Protein AF-A0A9D0X9R4-F1 (afdb_monomer)

Structure (mmCIF, N/CA/C/O backbone):
data_AF-A0A9D0X9R4-F1
#
_entry.id   AF-A0A9D0X9R4-F1
#
loop_
_atom_site.group_PDB
_atom_site.id
_atom_site.type_symbol
_atom_site.label_atom_id
_atom_site.label_alt_id
_atom_site.label_comp_id
_atom_site.label_asym_id
_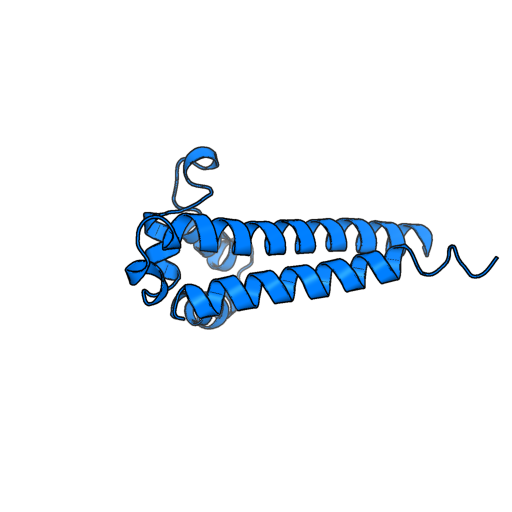atom_site.label_entity_id
_atom_site.label_seq_id
_atom_site.pdbx_PDB_ins_code
_atom_site.Cartn_x
_atom_site.Cartn_y
_atom_site.Cartn_z
_atom_site.occupancy
_atom_site.B_iso_or_equiv
_atom_site.auth_seq_id
_atom_site.auth_comp_id
_atom_site.auth_asym_id
_atom_site.auth_atom_id
_atom_site.pdbx_PDB_model_num
ATOM 1 N N . MET A 1 1 ? -20.973 9.945 22.747 1.00 62.66 1 MET A N 1
ATOM 2 C CA . MET A 1 1 ? -20.155 8.808 22.254 1.00 62.66 1 MET A CA 1
ATOM 3 C C . MET A 1 1 ? -20.412 8.451 20.784 1.00 62.66 1 MET A C 1
ATOM 5 O O . MET A 1 1 ? -19.443 8.303 20.053 1.00 62.66 1 MET A O 1
ATOM 9 N N . VAL A 1 2 ? -21.662 8.390 20.298 1.00 74.06 2 VAL A N 1
ATOM 10 C CA . VAL A 1 2 ? -21.969 7.994 18.898 1.00 74.06 2 VAL A CA 1
ATOM 11 C C . VAL A 1 2 ? -21.420 8.962 17.829 1.00 74.06 2 VAL A C 1
ATOM 13 O O . VAL A 1 2 ? -20.990 8.516 16.770 1.00 74.06 2 VAL A O 1
ATOM 16 N N . ILE A 1 3 ? -21.403 10.274 18.093 1.00 81.12 3 ILE A N 1
ATOM 17 C CA . ILE A 1 3 ? -20.883 11.288 17.149 1.00 81.12 3 ILE A CA 1
ATOM 18 C C . ILE A 1 3 ? -19.366 11.146 16.964 1.00 81.12 3 ILE A C 1
ATOM 20 O O . ILE A 1 3 ? -18.883 11.131 15.837 1.00 81.12 3 ILE A O 1
ATOM 24 N N . ILE A 1 4 ? -18.633 10.964 18.066 1.00 85.44 4 ILE A N 1
ATOM 25 C CA . ILE A 1 4 ? -17.175 10.784 18.059 1.00 85.44 4 ILE A CA 1
ATOM 26 C C . ILE A 1 4 ? -16.798 9.526 17.265 1.00 85.44 4 ILE A C 1
ATOM 28 O O . ILE A 1 4 ? -15.915 9.585 16.418 1.00 85.44 4 ILE A O 1
ATOM 32 N N . GLY A 1 5 ? -17.519 8.413 17.458 1.00 84.81 5 GLY A N 1
ATOM 33 C CA . GLY A 1 5 ? -17.277 7.178 16.703 1.00 84.81 5 GLY A CA 1
ATOM 34 C C . GLY A 1 5 ? -17.461 7.340 15.188 1.00 84.81 5 GLY A C 1
ATOM 35 O O . GLY A 1 5 ? -16.646 6.845 14.414 1.00 84.81 5 GLY A O 1
ATOM 36 N N . LYS A 1 6 ? -18.481 8.091 14.750 1.00 85.56 6 LYS A N 1
ATOM 37 C CA . LYS A 1 6 ? -18.686 8.399 13.324 1.00 85.56 6 LYS A CA 1
ATOM 38 C C . LYS A 1 6 ? -17.598 9.305 12.758 1.00 85.56 6 LYS A C 1
ATOM 40 O O . LYS A 1 6 ? -17.183 9.102 11.623 1.00 85.56 6 LYS A O 1
ATOM 45 N N . LEU A 1 7 ? -17.151 10.291 13.537 1.00 88.56 7 LEU A N 1
ATOM 46 C CA . LEU A 1 7 ? -16.076 11.191 13.128 1.00 88.56 7 LEU A CA 1
ATOM 47 C C . LEU A 1 7 ? -14.774 10.409 12.915 1.00 88.56 7 LEU A C 1
ATOM 49 O O . LEU A 1 7 ? -14.152 10.541 11.867 1.00 88.56 7 LEU A O 1
ATOM 53 N N . LEU A 1 8 ? -14.412 9.544 13.869 1.00 90.56 8 LEU A N 1
ATOM 54 C CA . LEU A 1 8 ? -13.234 8.683 13.763 1.00 90.56 8 LEU A CA 1
ATOM 55 C C . LEU A 1 8 ? -13.329 7.750 12.553 1.00 90.56 8 LEU A C 1
ATOM 57 O O . LEU A 1 8 ? -12.400 7.708 11.755 1.00 90.56 8 LEU A O 1
ATOM 61 N N . ALA A 1 9 ? -14.468 7.078 12.358 1.00 89.50 9 ALA A N 1
ATOM 62 C CA . ALA A 1 9 ? -14.688 6.237 11.182 1.00 89.50 9 ALA A CA 1
ATOM 63 C C . ALA A 1 9 ? -14.575 7.034 9.870 1.00 89.50 9 ALA A C 1
ATOM 65 O O . ALA A 1 9 ? -13.965 6.565 8.914 1.00 89.50 9 ALA A O 1
ATOM 66 N N . GLY A 1 10 ? -15.102 8.261 9.829 1.00 90.19 10 GLY A N 1
ATOM 67 C CA . GLY A 1 10 ? -14.986 9.143 8.669 1.00 90.19 10 GLY A CA 1
ATOM 68 C C . GLY A 1 10 ? -13.537 9.525 8.365 1.00 90.19 10 GLY A C 1
ATOM 69 O O . GLY A 1 10 ? -13.100 9.377 7.227 1.00 90.19 10 GLY A O 1
ATOM 70 N N . ILE A 1 11 ? -12.783 9.961 9.380 1.00 93.44 11 ILE A N 1
ATOM 71 C CA . ILE A 1 11 ? -11.370 10.349 9.244 1.00 93.44 11 ILE A CA 1
ATOM 72 C C . ILE A 1 11 ? -10.522 9.152 8.809 1.00 93.44 11 ILE A C 1
ATOM 74 O O . ILE A 1 11 ? -9.784 9.248 7.829 1.00 93.44 11 ILE A O 1
ATOM 78 N N . SER A 1 12 ? -10.659 8.008 9.485 1.00 93.56 12 SER A N 1
ATOM 79 C CA . SER A 1 12 ? -9.962 6.777 9.106 1.00 93.56 12 SER A CA 1
ATOM 80 C C . SER A 1 12 ? -10.341 6.337 7.693 1.00 93.56 12 SER A C 1
ATOM 82 O O . SER A 1 12 ? -9.471 5.947 6.922 1.00 93.56 12 SER A O 1
ATOM 84 N N . GLY A 1 13 ? -11.614 6.460 7.312 1.00 92.00 13 GLY A N 1
ATOM 85 C CA . GLY A 1 13 ? -12.068 6.142 5.963 1.00 92.00 13 GLY A CA 1
ATOM 86 C C . GLY A 1 13 ? -11.393 6.999 4.893 1.00 92.00 13 GLY A C 1
ATOM 87 O O . GLY A 1 13 ? -10.913 6.469 3.892 1.00 92.00 13 GLY A O 1
ATOM 88 N N . VAL A 1 14 ? -11.300 8.315 5.119 1.00 94.12 14 VAL A N 1
ATOM 89 C CA . VAL A 1 14 ? -10.579 9.239 4.222 1.00 94.12 14 VAL A CA 1
ATOM 90 C C . VAL A 1 14 ? -9.113 8.854 4.123 1.00 94.12 14 VAL A C 1
ATOM 92 O O . VAL A 1 14 ? -8.596 8.746 3.016 1.00 94.12 14 VAL A O 1
ATOM 95 N N . PHE A 1 15 ? -8.470 8.581 5.254 1.00 94.75 15 PHE A N 1
ATOM 96 C CA . PHE A 1 15 ? -7.077 8.157 5.292 1.00 94.75 15 PHE A CA 1
ATOM 97 C C . PHE A 1 15 ? -6.821 6.896 4.447 1.00 94.75 15 PHE A C 1
ATOM 99 O O . PHE A 1 15 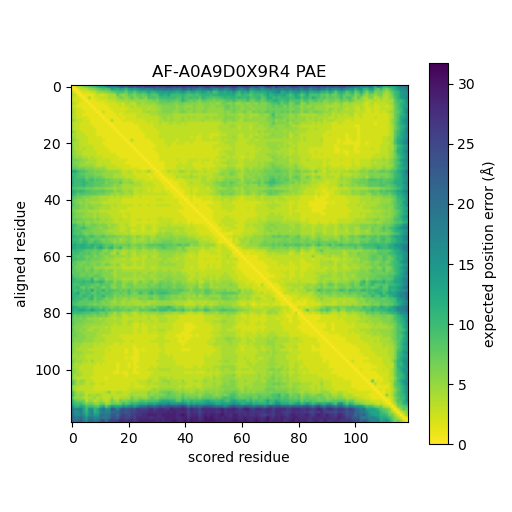? -5.946 6.913 3.583 1.00 94.75 15 PHE A O 1
ATOM 106 N N . PHE A 1 16 ? -7.616 5.835 4.622 1.00 94.88 16 PHE A N 1
ATOM 107 C CA . PHE A 1 16 ? -7.459 4.599 3.844 1.00 94.88 16 PHE A CA 1
ATOM 108 C C . PHE A 1 16 ? -7.745 4.789 2.351 1.00 94.88 16 PHE A C 1
ATOM 110 O O . PHE A 1 16 ? -7.021 4.236 1.526 1.00 94.88 16 PHE A O 1
ATOM 117 N N . ASN A 1 17 ? -8.734 5.613 1.990 1.00 94.56 17 ASN A N 1
ATOM 118 C CA . ASN A 1 17 ? -8.990 5.935 0.586 1.00 94.56 17 ASN A CA 1
ATOM 119 C C . ASN A 1 17 ? -7.830 6.706 -0.048 1.00 94.56 17 ASN A C 1
ATOM 121 O O . ASN A 1 17 ? -7.445 6.389 -1.169 1.00 94.56 17 ASN A O 1
ATOM 125 N N . LEU A 1 18 ? -7.257 7.688 0.654 1.00 95.75 18 LEU A N 1
ATOM 126 C CA . LEU A 1 18 ? -6.100 8.435 0.155 1.00 95.75 18 LEU A CA 1
ATOM 127 C C . LEU A 1 18 ? -4.902 7.512 -0.073 1.00 95.75 18 LEU A C 1
ATOM 129 O O . LEU A 1 18 ? -4.269 7.598 -1.120 1.00 95.75 18 LEU A O 1
ATOM 133 N N . ILE A 1 19 ? -4.637 6.591 0.858 1.00 93.81 19 ILE A N 1
ATOM 134 C CA . ILE A 1 19 ? -3.598 5.570 0.680 1.00 93.81 19 ILE A CA 1
ATOM 135 C C . ILE A 1 19 ? -3.911 4.684 -0.525 1.00 93.81 19 ILE A C 1
ATOM 137 O O . ILE A 1 19 ? -3.031 4.461 -1.349 1.00 93.81 19 ILE A O 1
ATOM 141 N N . GLY A 1 20 ? -5.152 4.209 -0.654 1.00 94.88 20 GLY A N 1
ATOM 142 C CA . GLY A 1 20 ? -5.563 3.354 -1.765 1.00 94.88 20 GLY A CA 1
ATOM 143 C C . GLY A 1 20 ? -5.342 4.021 -3.124 1.00 94.88 20 GLY A C 1
ATOM 144 O O . GLY A 1 20 ? -4.692 3.453 -3.998 1.00 94.88 20 GLY A O 1
ATOM 145 N N . VAL A 1 21 ? -5.802 5.269 -3.275 1.00 96.38 21 VAL A N 1
ATOM 146 C CA . VAL A 1 21 ? -5.563 6.073 -4.484 1.00 96.38 21 VAL A CA 1
ATOM 147 C C . VAL A 1 21 ? -4.069 6.278 -4.719 1.00 96.38 21 VAL A C 1
ATOM 149 O O . VAL A 1 21 ? -3.606 6.111 -5.841 1.00 96.38 21 VAL A O 1
ATOM 152 N N . MET A 1 22 ? -3.304 6.605 -3.677 1.00 95.31 22 MET A N 1
ATOM 153 C CA . MET A 1 22 ? -1.863 6.822 -3.791 1.00 95.31 22 MET A CA 1
ATOM 154 C C . MET A 1 22 ? -1.126 5.574 -4.293 1.00 95.31 22 MET A C 1
ATOM 156 O O . MET A 1 22 ? -0.249 5.713 -5.138 1.00 95.31 22 MET A O 1
ATOM 160 N N . MET A 1 23 ? -1.492 4.372 -3.831 1.00 95.19 23 MET A N 1
ATOM 161 C CA . MET A 1 23 ? -0.894 3.118 -4.316 1.00 95.19 23 MET A CA 1
ATOM 162 C C . MET A 1 23 ? -1.151 2.909 -5.809 1.00 95.19 23 MET A C 1
ATOM 164 O O . MET A 1 23 ? -0.214 2.607 -6.540 1.00 95.19 23 MET A O 1
ATOM 168 N N . LEU A 1 24 ? -2.384 3.138 -6.271 1.00 95.19 24 LEU A N 1
ATOM 169 C CA . LEU A 1 24 ? -2.749 2.991 -7.686 1.00 95.19 24 LEU A CA 1
ATOM 170 C C . LEU A 1 24 ? -2.097 4.064 -8.568 1.00 95.19 24 LEU A C 1
ATOM 172 O O . LEU A 1 24 ? -1.673 3.792 -9.686 1.00 95.19 24 LEU A O 1
ATOM 176 N N . VAL A 1 25 ? -1.990 5.301 -8.077 1.00 95.06 25 VAL A N 1
ATOM 177 C CA . VAL A 1 25 ? -1.263 6.359 -8.791 1.00 95.06 25 VAL A CA 1
ATOM 178 C C . VAL A 1 25 ? 0.217 5.999 -8.892 1.00 95.06 25 VAL A C 1
ATOM 180 O O . VAL A 1 25 ? 0.799 6.115 -9.967 1.00 95.06 25 VAL A O 1
ATOM 183 N N . PHE A 1 26 ? 0.817 5.522 -7.801 1.00 93.81 26 PHE A N 1
ATOM 184 C CA . PHE A 1 26 ? 2.211 5.096 -7.787 1.00 93.81 26 PHE A CA 1
ATOM 185 C C . PHE A 1 26 ? 2.466 3.931 -8.755 1.00 93.81 26 PHE A C 1
ATOM 187 O O . PHE A 1 26 ? 3.438 3.960 -9.505 1.00 93.81 26 PHE A O 1
ATOM 194 N N . GLU A 1 27 ? 1.548 2.967 -8.813 1.00 93.25 27 GLU A N 1
ATOM 195 C CA . GLU A 1 27 ? 1.543 1.864 -9.779 1.00 93.25 27 GLU A CA 1
ATOM 196 C C . GLU A 1 27 ? 1.669 2.372 -11.224 1.00 93.25 27 GLU A C 1
ATOM 198 O O . GLU A 1 27 ? 2.586 1.992 -11.955 1.00 93.25 27 GLU A O 1
ATOM 203 N N . ILE A 1 28 ? 0.810 3.324 -11.601 1.00 93.25 28 ILE A N 1
ATOM 204 C CA . ILE A 1 28 ? 0.815 3.949 -12.929 1.00 93.25 28 ILE A CA 1
ATOM 205 C C . ILE A 1 28 ? 2.130 4.703 -13.172 1.00 93.25 28 ILE A C 1
ATOM 207 O O . ILE A 1 28 ? 2.738 4.557 -14.234 1.00 93.25 28 ILE A O 1
ATOM 211 N N . MET A 1 29 ? 2.597 5.492 -12.199 1.00 91.69 29 MET A N 1
ATOM 212 C CA . MET A 1 29 ? 3.820 6.292 -12.340 1.00 91.69 29 MET A CA 1
ATOM 213 C C . MET A 1 29 ? 5.072 5.438 -12.548 1.00 91.69 29 MET A C 1
ATOM 215 O O . MET A 1 29 ? 5.991 5.872 -13.240 1.00 91.69 29 MET A O 1
ATOM 219 N N . VAL A 1 30 ? 5.121 4.235 -11.975 1.00 89.31 30 VAL A N 1
ATOM 220 C CA . VAL A 1 30 ? 6.264 3.332 -12.134 1.00 89.31 30 VAL A CA 1
ATOM 221 C C . VAL A 1 30 ? 6.190 2.550 -13.446 1.00 89.31 30 VAL A C 1
ATOM 223 O O . VAL A 1 30 ? 7.227 2.371 -14.084 1.00 89.31 30 VAL A O 1
ATOM 226 N N . TRP A 1 31 ? 5.011 2.076 -13.863 1.00 89.19 31 TRP A N 1
ATOM 227 C CA . TRP A 1 31 ? 4.911 1.151 -15.007 1.00 89.19 31 TRP A CA 1
ATOM 228 C C . TRP A 1 31 ? 4.771 1.821 -16.352 1.00 89.19 31 TRP A C 1
ATOM 230 O O . TRP A 1 31 ? 5.232 1.264 -17.343 1.00 89.19 31 TRP A O 1
ATOM 240 N N . VAL A 1 32 ? 4.127 2.987 -16.410 1.00 91.12 32 VAL A N 1
ATOM 241 C CA . VAL A 1 32 ? 3.953 3.697 -17.681 1.00 91.12 32 VAL A CA 1
ATOM 242 C C . VAL A 1 32 ? 5.307 4.022 -18.329 1.00 91.12 32 VAL A C 1
ATOM 244 O O . VAL A 1 32 ? 5.433 3.805 -19.534 1.00 91.12 32 VAL A O 1
ATOM 247 N N . PRO A 1 33 ? 6.339 4.475 -17.587 1.00 91.94 33 PRO A N 1
ATOM 248 C CA . PRO A 1 33 ? 7.664 4.689 -18.166 1.00 91.94 33 PRO A CA 1
ATOM 249 C C . PRO A 1 33 ? 8.394 3.395 -18.546 1.00 91.94 33 PRO A C 1
ATOM 251 O O . PRO A 1 33 ? 9.175 3.398 -19.493 1.00 91.94 33 PRO A O 1
ATOM 254 N N . ASP A 1 34 ? 8.189 2.315 -17.788 1.00 91.88 34 ASP A N 1
ATOM 255 C CA . ASP A 1 34 ? 8.878 1.039 -17.986 1.00 91.88 34 ASP A CA 1
ATOM 256 C C . ASP A 1 34 ? 8.060 -0.134 -17.402 1.00 91.88 34 ASP A C 1
ATOM 258 O O . ASP A 1 34 ? 8.113 -0.405 -16.194 1.00 91.88 34 ASP A O 1
ATOM 262 N N . PRO A 1 35 ? 7.332 -0.879 -18.255 1.00 91.00 35 PRO A N 1
ATOM 263 C CA . PRO A 1 35 ? 6.519 -2.012 -17.824 1.00 91.00 35 PRO A CA 1
ATOM 264 C C . PRO A 1 35 ? 7.327 -3.153 -17.193 1.00 91.00 35 PRO A C 1
ATOM 266 O O . PRO A 1 35 ? 6.768 -3.948 -16.437 1.00 91.00 35 PRO A O 1
ATOM 269 N N . ALA A 1 36 ? 8.639 -3.252 -17.450 1.00 91.94 36 ALA A N 1
ATOM 270 C CA . ALA A 1 36 ? 9.468 -4.302 -16.858 1.00 91.94 36 ALA A CA 1
ATOM 271 C C . ALA A 1 36 ? 9.562 -4.169 -15.327 1.00 91.94 36 ALA A C 1
ATOM 273 O O . ALA A 1 36 ? 9.780 -5.163 -14.628 1.00 91.94 36 ALA A O 1
ATOM 274 N N . ARG A 1 37 ? 9.333 -2.963 -14.786 1.00 90.81 37 ARG A N 1
ATOM 275 C CA . ARG A 1 37 ? 9.317 -2.690 -13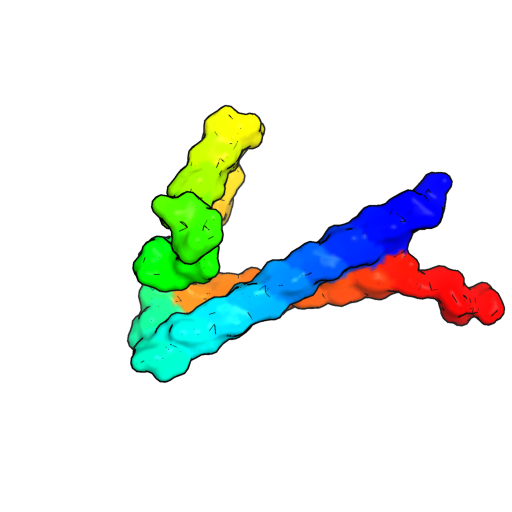.340 1.00 90.81 37 ARG A CA 1
ATOM 276 C C . ARG A 1 37 ? 8.138 -3.340 -12.621 1.00 90.81 37 ARG A C 1
ATOM 278 O O . ARG A 1 37 ? 8.258 -3.650 -11.437 1.00 90.81 37 ARG A O 1
ATOM 285 N N . ALA A 1 38 ? 7.045 -3.635 -13.326 1.00 89.44 38 ALA A N 1
ATOM 286 C CA . ALA A 1 38 ? 5.879 -4.311 -12.759 1.00 89.44 38 ALA A CA 1
ATOM 287 C C . ALA A 1 38 ? 6.243 -5.665 -12.129 1.00 89.44 38 ALA A C 1
ATOM 289 O O . ALA A 1 38 ? 5.785 -5.999 -11.037 1.00 89.44 38 ALA A O 1
ATOM 290 N N . ASN A 1 39 ? 7.138 -6.415 -12.778 1.00 92.56 39 ASN A N 1
ATOM 291 C CA . ASN A 1 39 ? 7.570 -7.739 -12.325 1.00 92.56 39 ASN A CA 1
ATOM 292 C C . ASN A 1 39 ? 8.707 -7.706 -11.295 1.00 92.56 39 ASN A C 1
ATOM 294 O O . ASN A 1 39 ? 9.072 -8.750 -10.756 1.00 92.56 39 ASN A O 1
ATOM 298 N N . GLN A 1 40 ? 9.279 -6.536 -11.010 1.00 95.75 40 GLN A N 1
ATOM 299 C CA . GLN A 1 40 ? 10.283 -6.403 -9.960 1.00 95.75 40 GLN A CA 1
ATOM 300 C C . GLN A 1 40 ? 9.626 -6.431 -8.578 1.00 95.75 40 GLN A C 1
ATOM 302 O O . GLN A 1 40 ? 8.464 -6.060 -8.413 1.00 95.75 40 GLN A O 1
ATOM 307 N N . VAL A 1 41 ? 10.392 -6.853 -7.572 1.00 96.44 41 VAL A N 1
ATOM 308 C CA . VAL A 1 41 ? 9.954 -6.848 -6.171 1.00 96.44 41 VAL A CA 1
ATOM 309 C C . VAL A 1 41 ? 9.631 -5.433 -5.691 1.00 96.44 41 VAL A C 1
ATOM 311 O O . VAL A 1 41 ? 10.409 -4.500 -5.919 1.00 96.44 41 VAL A O 1
ATOM 314 N N . LEU A 1 42 ? 8.502 -5.281 -4.991 1.00 95.44 42 LEU A N 1
ATOM 315 C CA . LEU A 1 42 ? 7.999 -3.987 -4.525 1.00 95.44 42 LEU A CA 1
ATOM 316 C C . LEU A 1 42 ? 9.039 -3.215 -3.709 1.00 95.44 42 LEU A C 1
ATOM 318 O O . LEU A 1 42 ? 9.189 -2.019 -3.909 1.00 95.44 42 LEU A O 1
ATOM 322 N N . GLY A 1 43 ? 9.775 -3.874 -2.814 1.00 94.00 43 GLY A N 1
ATOM 323 C CA . GLY A 1 43 ? 10.765 -3.218 -1.961 1.00 94.00 43 GLY A CA 1
ATOM 324 C C . GLY A 1 43 ? 11.854 -2.505 -2.757 1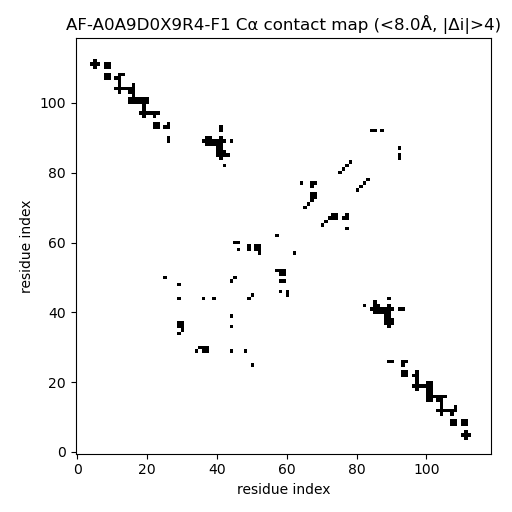.00 94.00 43 GLY A C 1
ATOM 325 O O . GLY A 1 43 ? 12.247 -1.400 -2.395 1.00 94.00 43 GLY A O 1
ATOM 326 N N . ARG A 1 44 ? 12.286 -3.093 -3.879 1.00 93.75 44 ARG A N 1
ATOM 327 C CA . ARG A 1 44 ? 13.249 -2.464 -4.787 1.00 93.75 44 ARG A CA 1
ATOM 328 C C . ARG A 1 44 ? 12.621 -1.289 -5.529 1.00 93.75 44 ARG A C 1
ATOM 330 O O . ARG A 1 44 ? 13.179 -0.199 -5.513 1.00 93.75 44 ARG A O 1
ATOM 337 N N . VAL A 1 45 ? 11.451 -1.507 -6.129 1.00 94.44 45 VAL A N 1
ATOM 338 C CA . VAL A 1 45 ? 10.714 -0.476 -6.877 1.00 94.44 45 VAL A CA 1
ATOM 339 C C . VAL A 1 45 ? 10.420 0.736 -5.996 1.00 94.44 45 VAL A C 1
ATOM 341 O O . VAL A 1 45 ? 10.644 1.870 -6.402 1.00 94.44 45 VAL A O 1
ATOM 344 N N . TRP A 1 46 ? 9.963 0.495 -4.770 1.00 93.94 46 TRP A N 1
ATOM 345 C CA . TRP A 1 46 ? 9.680 1.532 -3.789 1.00 93.94 46 TRP A CA 1
ATOM 346 C C . TRP A 1 46 ? 10.944 2.270 -3.365 1.00 93.94 46 TRP A C 1
ATOM 348 O O . TRP A 1 46 ? 10.908 3.476 -3.179 1.00 93.94 46 TRP A O 1
ATOM 358 N N . PHE A 1 47 ? 12.067 1.571 -3.201 1.00 92.62 47 PHE A N 1
ATOM 359 C CA . PHE A 1 47 ? 13.326 2.206 -2.824 1.00 92.62 47 PHE A CA 1
ATOM 360 C C . PHE A 1 47 ? 13.875 3.116 -3.934 1.00 92.62 47 PHE A C 1
ATOM 362 O O . PHE A 1 47 ? 14.306 4.232 -3.648 1.00 92.62 47 PHE A O 1
ATOM 369 N N . GLU A 1 48 ? 13.834 2.653 -5.188 1.00 91.94 48 GLU A N 1
ATOM 370 C CA . GLU A 1 48 ? 14.337 3.382 -6.363 1.00 91.94 48 GLU A CA 1
ATOM 371 C C . GLU A 1 48 ? 13.405 4.526 -6.803 1.00 91.94 48 GLU A C 1
ATOM 373 O O . GLU A 1 48 ? 13.874 5.550 -7.299 1.00 91.94 48 GLU A O 1
ATOM 378 N N . HIS A 1 49 ? 12.092 4.378 -6.601 1.00 92.56 49 HIS A N 1
ATOM 379 C CA . HIS A 1 49 ? 11.068 5.334 -7.034 1.00 92.56 49 HIS A CA 1
ATOM 380 C C . HIS A 1 49 ? 10.232 5.874 -5.872 1.00 92.56 49 HIS A C 1
ATOM 382 O O . HIS A 1 49 ? 9.041 6.114 -6.025 1.00 92.56 49 HIS A O 1
ATOM 388 N N . ASP A 1 50 ? 10.839 6.054 -4.703 1.00 90.69 50 ASP A N 1
ATOM 389 C CA . ASP A 1 50 ? 10.120 6.413 -3.483 1.00 90.69 50 ASP A CA 1
ATOM 390 C C . ASP A 1 50 ? 9.269 7.694 -3.652 1.00 90.69 50 ASP A C 1
ATOM 392 O O . ASP A 1 50 ? 9.830 8.786 -3.823 1.00 90.69 50 ASP A O 1
ATOM 396 N N . PRO A 1 51 ? 7.925 7.604 -3.553 1.00 86.44 51 PRO A N 1
ATOM 397 C CA . PRO A 1 51 ? 7.040 8.750 -3.761 1.00 86.44 51 PRO A CA 1
ATOM 398 C C . PRO A 1 51 ? 7.197 9.831 -2.681 1.00 86.44 51 PRO A C 1
ATOM 400 O O . PRO A 1 51 ? 6.782 10.972 -2.877 1.00 86.44 51 PRO A O 1
ATOM 403 N N . PHE A 1 52 ? 7.808 9.498 -1.542 1.00 89.81 52 PHE A N 1
ATOM 404 C CA . PHE A 1 52 ? 8.014 10.407 -0.418 1.00 89.81 52 PHE A CA 1
ATOM 405 C C . PHE A 1 52 ? 9.429 10.973 -0.345 1.00 89.81 52 PHE A C 1
ATOM 407 O O . PHE A 1 52 ? 9.699 11.791 0.538 1.00 89.81 52 PHE A O 1
ATOM 414 N N . PHE A 1 53 ? 10.325 10.586 -1.259 1.00 88.00 53 PHE A N 1
ATOM 415 C CA . PHE A 1 53 ? 11.723 11.017 -1.227 1.00 88.00 53 PHE A CA 1
ATOM 416 C C . PHE A 1 53 ? 11.855 12.542 -1.174 1.00 88.00 53 PHE A C 1
ATOM 418 O O . PHE A 1 53 ? 12.592 13.075 -0.348 1.00 88.00 53 PHE A O 1
ATOM 425 N N . PHE A 1 54 ? 11.069 13.249 -1.991 1.00 85.69 54 PHE A N 1
ATOM 426 C CA . PHE A 1 54 ? 11.056 14.713 -2.032 1.00 85.69 54 PHE A CA 1
ATOM 427 C C . PHE A 1 54 ? 10.626 15.356 -0.702 1.00 85.69 54 PHE A C 1
ATOM 429 O O . PHE A 1 54 ? 11.099 16.432 -0.351 1.00 85.69 54 PHE A O 1
ATOM 436 N N . LEU A 1 55 ? 9.736 14.705 0.052 1.00 86.88 55 LEU A N 1
ATOM 437 C CA . LEU A 1 55 ? 9.213 15.234 1.314 1.00 86.88 55 LEU A CA 1
ATOM 438 C C . LEU A 1 55 ? 10.122 14.909 2.503 1.00 86.88 55 LEU A C 1
ATOM 440 O O . LEU A 1 55 ? 10.219 15.702 3.437 1.00 86.88 55 LEU A O 1
ATOM 444 N N . LEU A 1 56 ? 10.762 13.739 2.489 1.00 86.50 56 LEU A N 1
ATOM 445 C CA . LEU A 1 56 ? 11.516 13.214 3.630 1.00 86.50 56 LEU A CA 1
ATOM 446 C C . LEU A 1 56 ? 13.035 13.379 3.489 1.00 86.50 56 LEU A C 1
ATOM 448 O O . LEU A 1 56 ? 13.744 13.173 4.473 1.00 86.50 56 LEU A O 1
ATOM 452 N N . ASN A 1 57 ? 13.542 13.725 2.297 1.00 84.44 57 ASN A N 1
ATOM 453 C CA . ASN A 1 57 ? 14.975 13.725 1.954 1.00 84.44 57 ASN A CA 1
ATOM 454 C C . ASN A 1 57 ? 15.692 12.409 2.323 1.00 84.44 57 ASN A C 1
ATOM 456 O O . ASN A 1 57 ? 16.894 12.382 2.582 1.00 84.44 57 ASN A O 1
ATOM 460 N N . SER A 1 58 ? 14.939 11.314 2.411 1.00 87.19 58 SER A N 1
ATOM 461 C CA . SER A 1 58 ? 15.399 9.995 2.828 1.00 87.19 58 SER A CA 1
ATOM 462 C C . SER A 1 58 ? 14.407 8.943 2.343 1.00 87.19 58 SER A C 1
ATOM 464 O O . SER A 1 58 ? 13.241 9.253 2.092 1.00 87.19 58 SER A O 1
ATOM 466 N N . HIS A 1 59 ? 14.862 7.697 2.229 1.00 89.62 59 HIS A N 1
ATOM 467 C CA . HIS A 1 59 ? 14.013 6.587 1.817 1.00 89.62 59 HIS A CA 1
ATOM 468 C C . HIS A 1 59 ? 12.999 6.257 2.922 1.00 89.62 59 HIS A C 1
ATOM 470 O O . HIS A 1 59 ? 13.345 5.755 3.998 1.00 89.62 59 HIS A O 1
ATOM 476 N N . SER A 1 60 ? 11.725 6.509 2.636 1.00 91.31 60 SER A N 1
ATOM 477 C CA . SER A 1 60 ? 10.572 6.289 3.510 1.00 91.31 60 SER A CA 1
ATOM 478 C C . SER A 1 60 ? 10.513 4.870 4.063 1.00 91.31 60 SER A C 1
ATOM 480 O O . SER A 1 60 ? 10.154 4.679 5.223 1.00 91.31 60 SER A O 1
ATOM 482 N N . ILE A 1 61 ? 10.938 3.878 3.278 1.00 90.00 61 ILE A N 1
ATOM 483 C CA . ILE A 1 61 ? 10.946 2.471 3.682 1.00 90.00 61 ILE A CA 1
ATOM 484 C C . ILE A 1 61 ? 11.910 2.199 4.848 1.00 90.00 61 ILE A C 1
ATOM 486 O O . ILE A 1 61 ? 11.576 1.445 5.760 1.00 90.00 61 ILE A O 1
ATOM 490 N N . GLN A 1 62 ? 13.069 2.868 4.885 1.00 91.06 62 GLN A N 1
ATOM 491 C CA . GLN A 1 62 ? 14.032 2.739 5.985 1.00 91.06 62 GLN A CA 1
ATOM 492 C C . GLN A 1 62 ? 13.512 3.433 7.244 1.00 91.06 62 GLN A C 1
ATOM 494 O O . GLN A 1 62 ? 13.636 2.911 8.352 1.00 91.06 62 GLN A O 1
ATOM 499 N N . LEU A 1 63 ? 12.877 4.597 7.080 1.00 90.44 63 LEU A N 1
ATOM 500 C CA . LEU A 1 63 ? 12.228 5.300 8.185 1.00 90.44 63 LEU A CA 1
ATOM 501 C C . LEU A 1 63 ? 11.091 4.457 8.778 1.00 90.44 63 LEU A C 1
ATOM 503 O O . LEU A 1 63 ? 11.010 4.313 9.999 1.00 90.44 63 LEU A O 1
ATOM 507 N N . ALA A 1 64 ? 10.262 3.845 7.929 1.00 89.62 64 ALA A N 1
ATOM 508 C CA . ALA A 1 64 ? 9.184 2.955 8.347 1.00 89.62 64 ALA A CA 1
ATOM 509 C C . ALA A 1 64 ? 9.714 1.743 9.129 1.00 89.62 64 ALA A C 1
ATOM 511 O O . ALA A 1 64 ? 9.171 1.429 10.191 1.00 89.62 64 ALA A O 1
ATOM 512 N N . GLN A 1 65 ? 10.815 1.129 8.677 1.00 91.06 65 GLN A N 1
ATOM 513 C CA . GLN A 1 65 ? 11.483 0.049 9.406 1.00 91.06 65 GLN A CA 1
ATOM 514 C C . GLN A 1 65 ? 11.906 0.485 10.807 1.00 91.06 65 GLN A C 1
ATOM 516 O O . GLN A 1 65 ? 11.566 -0.156 11.802 1.00 91.06 65 GLN A O 1
ATOM 521 N N . VAL A 1 66 ? 12.627 1.605 10.896 1.00 90.56 66 VAL A N 1
ATOM 522 C CA . VAL A 1 66 ? 13.133 2.129 12.168 1.00 90.56 66 VAL A CA 1
ATOM 523 C C . VAL A 1 66 ? 11.982 2.424 13.131 1.00 90.56 66 VAL A C 1
ATOM 525 O O . VAL A 1 66 ? 12.094 2.151 14.328 1.00 90.56 66 VAL A O 1
ATOM 528 N N . VAL A 1 67 ? 10.858 2.944 12.634 1.00 89.50 67 VAL A N 1
ATOM 529 C CA . VAL A 1 67 ? 9.659 3.179 13.447 1.00 89.50 67 VAL A CA 1
ATOM 530 C C . VAL A 1 67 ? 9.049 1.858 13.925 1.00 89.50 67 VAL A C 1
ATOM 532 O O . VAL A 1 67 ? 8.789 1.716 15.122 1.00 89.50 67 VAL A O 1
ATOM 535 N N . ALA A 1 68 ? 8.864 0.875 13.044 1.00 89.06 68 ALA A N 1
ATOM 536 C CA . ALA A 1 68 ? 8.283 -0.416 13.410 1.00 89.06 68 ALA A CA 1
ATOM 537 C C . ALA A 1 68 ? 9.135 -1.167 14.451 1.00 89.06 68 ALA A C 1
ATOM 539 O O . ALA A 1 68 ? 8.628 -1.605 15.488 1.00 89.06 68 ALA A O 1
ATOM 540 N N . GLU A 1 69 ? 10.444 -1.256 14.217 1.00 89.50 69 GLU A N 1
ATOM 541 C CA . GLU A 1 69 ? 11.362 -2.013 15.067 1.00 89.50 69 GLU A CA 1
ATOM 542 C C . GLU A 1 69 ? 11.697 -1.274 16.367 1.00 89.50 69 GLU A C 1
ATOM 544 O O . GLU A 1 69 ? 11.653 -1.867 17.444 1.00 89.50 69 GLU A O 1
ATOM 549 N N . ARG A 1 70 ? 12.015 0.028 16.300 1.00 89.94 70 ARG A N 1
ATOM 550 C CA . ARG A 1 70 ? 12.535 0.770 17.465 1.00 89.94 70 ARG A CA 1
ATOM 551 C C . ARG A 1 70 ? 11.468 1.532 18.238 1.00 89.94 70 ARG A C 1
ATOM 553 O O . ARG A 1 70 ? 11.588 1.652 19.456 1.00 89.94 70 ARG A O 1
ATOM 560 N N . LYS A 1 71 ? 10.460 2.095 17.562 1.00 90.81 71 LYS A N 1
ATOM 561 C CA . LYS A 1 71 ? 9.439 2.933 18.220 1.00 90.81 71 LYS A CA 1
ATOM 562 C C . LYS A 1 71 ? 8.247 2.113 18.683 1.00 90.81 71 LYS A C 1
ATOM 564 O O . LYS A 1 71 ? 7.860 2.234 19.840 1.00 90.81 71 LYS A O 1
ATOM 569 N N . LEU A 1 72 ? 7.703 1.269 17.810 1.00 89.69 72 LEU A N 1
ATOM 570 C CA . LEU A 1 72 ? 6.572 0.408 18.155 1.00 89.69 72 LEU A CA 1
ATOM 571 C C . LEU A 1 72 ? 7.011 -0.834 18.939 1.00 89.69 72 LEU A C 1
ATOM 573 O O . LEU A 1 72 ? 6.205 -1.381 19.683 1.00 89.69 72 LEU A O 1
ATOM 577 N N . LYS A 1 73 ? 8.291 -1.232 18.838 1.00 90.38 73 LYS A N 1
ATOM 578 C CA . LYS A 1 73 ? 8.855 -2.441 19.468 1.00 90.38 73 LYS A CA 1
ATOM 579 C C 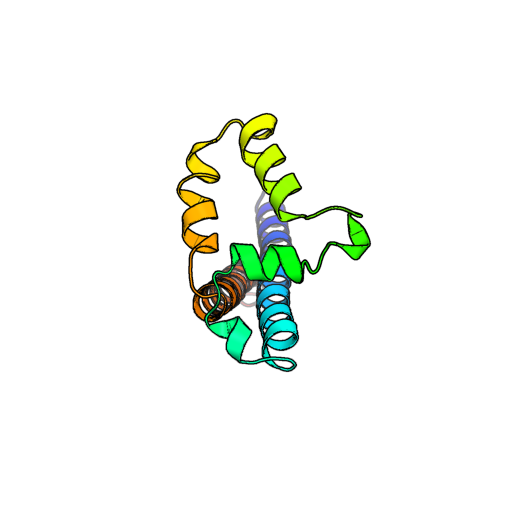. LYS A 1 73 ? 8.135 -3.723 19.031 1.00 90.38 73 LYS A C 1
ATOM 581 O O . LYS A 1 73 ? 8.016 -4.666 19.809 1.00 90.38 73 LYS A O 1
ATOM 586 N N . ILE A 1 74 ? 7.662 -3.764 17.783 1.00 90.38 74 ILE A N 1
ATOM 587 C CA . ILE A 1 74 ? 6.978 -4.928 17.202 1.00 90.38 74 ILE A CA 1
ATOM 588 C C . ILE A 1 74 ? 7.793 -5.400 15.989 1.00 90.38 74 ILE A C 1
ATOM 590 O O . ILE A 1 74 ? 7.405 -5.149 14.849 1.00 90.38 74 ILE A O 1
ATOM 594 N N . PRO A 1 75 ? 8.940 -6.073 16.196 1.00 85.94 75 PRO A N 1
ATOM 595 C CA . PRO A 1 75 ? 9.796 -6.512 15.091 1.00 85.94 75 PRO A CA 1
ATOM 596 C C . PRO A 1 75 ? 9.075 -7.485 14.147 1.00 85.94 75 PRO A C 1
ATOM 598 O O . PRO A 1 75 ? 9.259 -7.406 12.937 1.00 85.94 75 PRO A O 1
ATOM 601 N N . ALA A 1 76 ? 8.177 -8.320 14.685 1.00 90.06 76 ALA A N 1
ATOM 602 C CA . ALA A 1 76 ? 7.350 -9.249 13.911 1.00 90.06 76 ALA A CA 1
ATOM 603 C C . ALA A 1 76 ? 6.439 -8.557 12.875 1.00 90.06 76 ALA A C 1
ATOM 605 O O . ALA A 1 76 ? 6.092 -9.157 11.857 1.00 90.06 76 ALA A O 1
ATOM 606 N N . LEU A 1 77 ? 6.064 -7.292 13.116 1.00 89.88 77 LEU A N 1
ATOM 607 C CA . LEU A 1 77 ? 5.276 -6.500 12.170 1.00 89.88 77 LEU A CA 1
ATOM 608 C C . LEU A 1 77 ? 6.096 -6.188 10.919 1.00 89.88 77 LEU A C 1
ATOM 610 O O . LEU A 1 77 ? 5.579 -6.264 9.809 1.00 89.88 77 LEU A O 1
ATOM 614 N N . TRP A 1 78 ? 7.374 -5.846 11.098 1.00 90.94 78 TRP A N 1
ATOM 615 C CA . TRP A 1 78 ? 8.260 -5.562 9.980 1.00 90.94 78 TRP A CA 1
ATOM 616 C C . TRP A 1 78 ? 8.700 -6.851 9.287 1.00 90.94 78 TRP A C 1
ATOM 618 O O . TRP A 1 78 ? 8.491 -6.996 8.087 1.00 90.94 78 TRP A O 1
ATOM 628 N N . ASN A 1 79 ? 9.237 -7.805 10.051 1.00 89.75 79 ASN A N 1
ATOM 629 C CA . ASN A 1 79 ? 9.717 -9.089 9.555 1.00 89.75 79 ASN A CA 1
ATOM 630 C C . ASN A 1 79 ? 9.067 -10.247 10.341 1.00 89.75 79 ASN A C 1
ATOM 632 O O . ASN A 1 79 ? 9.354 -10.382 11.532 1.00 89.75 79 ASN A O 1
ATOM 636 N N . PRO A 1 80 ? 8.216 -11.090 9.720 1.00 89.50 80 PRO A N 1
ATOM 637 C CA . PRO A 1 80 ? 7.995 -11.217 8.276 1.00 89.50 80 PRO A CA 1
ATOM 638 C C . PRO A 1 80 ? 6.893 -10.321 7.686 1.00 89.50 80 PRO A C 1
ATOM 640 O O . PRO A 1 80 ? 6.703 -10.363 6.477 1.00 89.50 80 PRO A O 1
ATOM 643 N N . GLY A 1 81 ? 6.139 -9.549 8.476 1.00 90.50 81 GLY A N 1
ATOM 644 C CA . GLY A 1 81 ? 4.901 -8.907 8.001 1.00 90.50 81 GLY A CA 1
ATOM 645 C C . GLY A 1 81 ? 5.069 -8.015 6.761 1.00 90.50 81 GLY A C 1
ATOM 646 O O . GLY A 1 81 ? 4.648 -8.378 5.662 1.00 90.50 81 GLY A O 1
ATOM 647 N N . VAL A 1 82 ? 5.687 -6.845 6.925 1.00 91.19 82 VAL A N 1
ATOM 648 C CA . VAL A 1 82 ? 5.905 -5.890 5.825 1.00 91.19 82 VAL A CA 1
ATOM 649 C C . VAL A 1 82 ? 6.894 -6.440 4.795 1.00 91.19 82 VAL A C 1
ATOM 651 O O . VAL A 1 82 ? 6.648 -6.321 3.596 1.00 91.19 82 VAL A O 1
ATOM 654 N N . THR A 1 83 ? 7.977 -7.093 5.227 1.00 93.38 83 THR A N 1
ATOM 655 C CA . THR A 1 83 ? 8.982 -7.665 4.316 1.00 93.38 83 THR A CA 1
ATOM 656 C C . THR A 1 83 ? 8.387 -8.686 3.348 1.00 93.38 83 THR A C 1
ATOM 658 O O . THR A 1 83 ? 8.805 -8.728 2.194 1.00 93.38 83 THR A O 1
ATOM 661 N N . THR A 1 84 ? 7.379 -9.464 3.756 1.00 94.50 84 THR A N 1
ATOM 662 C CA . THR A 1 84 ? 6.672 -10.385 2.848 1.00 94.50 84 THR A CA 1
ATOM 663 C C . THR A 1 84 ? 6.014 -9.637 1.694 1.00 94.50 84 THR A C 1
ATOM 665 O O . THR A 1 84 ? 6.211 -10.010 0.541 1.00 94.50 84 THR A O 1
ATOM 668 N N . ILE A 1 85 ? 5.293 -8.551 1.98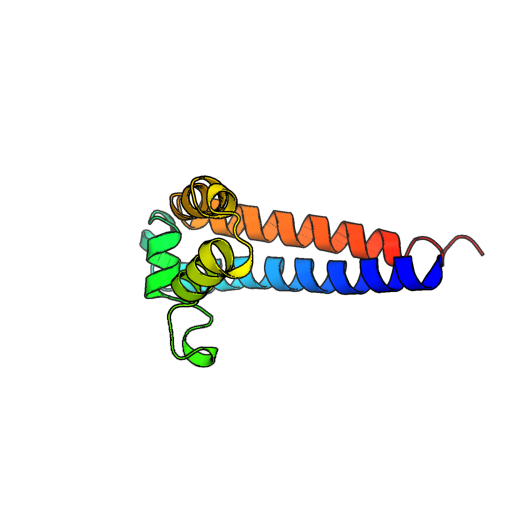3 1.00 94.44 85 ILE A N 1
ATOM 669 C CA . ILE A 1 85 ? 4.614 -7.740 0.962 1.00 94.44 85 ILE A CA 1
ATOM 670 C C . ILE A 1 85 ? 5.641 -7.033 0.068 1.00 94.44 85 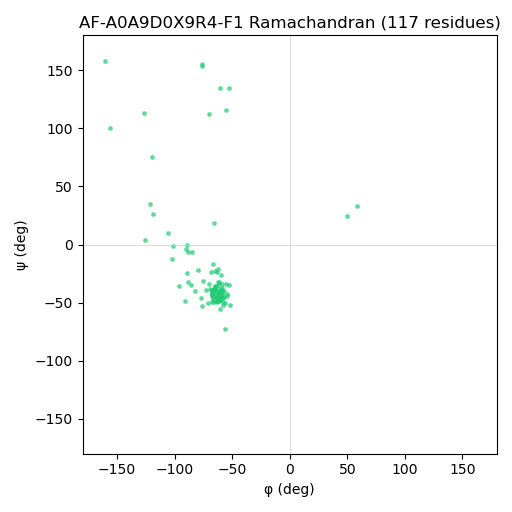ILE A C 1
ATOM 672 O O . ILE A 1 85 ? 5.472 -6.969 -1.146 1.00 94.44 85 ILE A O 1
ATOM 676 N N . LEU A 1 86 ? 6.744 -6.550 0.644 1.00 94.56 86 LEU A N 1
ATOM 677 C CA . LEU A 1 86 ? 7.832 -5.931 -0.120 1.00 94.56 86 LEU A CA 1
ATOM 678 C C . LEU A 1 86 ? 8.516 -6.908 -1.089 1.00 94.56 86 LEU A C 1
ATOM 680 O O . LEU A 1 86 ? 9.094 -6.475 -2.083 1.00 94.56 86 LEU A O 1
ATOM 684 N N . ASN A 1 87 ? 8.436 -8.211 -0.831 1.00 95.94 87 ASN A N 1
ATOM 685 C CA . ASN A 1 87 ? 8.966 -9.249 -1.712 1.00 95.94 87 ASN A CA 1
ATOM 686 C C . ASN A 1 87 ? 7.963 -9.727 -2.772 1.00 95.94 87 ASN A C 1
ATOM 688 O O . ASN A 1 87 ? 8.296 -10.598 -3.574 1.00 95.94 87 ASN A O 1
ATOM 692 N N . TRP A 1 88 ? 6.742 -9.192 -2.805 1.00 95.94 88 TRP A N 1
ATOM 693 C CA . TRP A 1 88 ? 5.805 -9.487 -3.886 1.00 95.94 88 TRP A CA 1
ATOM 694 C C . TRP A 1 88 ? 6.179 -8.715 -5.156 1.00 95.94 88 TRP A C 1
ATOM 696 O O . TRP A 1 88 ? 6.803 -7.651 -5.066 1.00 95.94 88 TRP A O 1
ATOM 706 N N . PRO A 1 89 ? 5.781 -9.207 -6.346 1.00 95.62 89 PRO A N 1
ATOM 707 C CA . PRO A 1 89 ? 5.831 -8.403 -7.560 1.00 95.62 89 PRO A CA 1
ATOM 708 C C . PRO A 1 89 ? 5.107 -7.076 -7.326 1.00 95.62 89 PRO A C 1
ATOM 710 O O . PRO A 1 89 ? 4.010 -7.066 -6.755 1.00 95.62 89 PRO A O 1
ATOM 713 N N . SER A 1 90 ? 5.715 -5.965 -7.748 1.00 94.81 90 SER A N 1
ATOM 714 C CA . SER A 1 90 ? 5.206 -4.621 -7.457 1.00 94.81 90 SER A CA 1
ATOM 715 C C . SER A 1 90 ? 3.763 -4.441 -7.927 1.00 94.81 90 SER A C 1
ATOM 717 O O . SER A 1 90 ? 2.969 -3.825 -7.223 1.00 94.81 90 SER A O 1
ATOM 719 N N . TRP A 1 91 ? 3.394 -5.088 -9.035 1.00 93.50 91 TRP A N 1
ATOM 720 C CA . TRP A 1 91 ? 2.026 -5.129 -9.543 1.00 93.50 91 TRP A CA 1
ATOM 721 C C . TRP A 1 91 ? 1.007 -5.792 -8.660 1.00 93.50 91 TRP A C 1
ATOM 723 O O . TRP A 1 91 ? -0.056 -5.224 -8.420 1.00 93.50 91 TRP A O 1
ATOM 733 N N . VAL A 1 92 ? 1.341 -6.947 -8.108 1.00 95.56 92 VAL A N 1
ATOM 734 C CA . VAL A 1 92 ? 0.436 -7.615 -7.183 1.00 95.56 92 VAL A CA 1
ATOM 735 C C . VAL A 1 92 ? 0.307 -6.771 -5.924 1.00 95.56 92 VAL A C 1
ATOM 737 O O . VAL A 1 92 ? -0.796 -6.531 -5.445 1.00 95.56 92 VAL A O 1
ATOM 740 N N . ALA A 1 93 ? 1.432 -6.297 -5.393 1.00 95.25 93 ALA A N 1
ATOM 741 C CA . ALA A 1 93 ? 1.454 -5.601 -4.120 1.00 95.25 93 ALA A CA 1
ATOM 742 C C . ALA A 1 93 ? 0.702 -4.261 -4.166 1.00 95.25 93 ALA A C 1
ATOM 744 O O . ALA A 1 93 ? -0.147 -4.017 -3.311 1.00 95.25 93 ALA A O 1
ATOM 745 N N . LEU A 1 94 ? 0.972 -3.411 -5.163 1.00 94.69 94 LEU A N 1
ATOM 746 C CA . LEU A 1 94 ? 0.343 -2.091 -5.279 1.00 94.69 94 LEU A CA 1
ATOM 747 C C . LEU A 1 94 ? -1.150 -2.192 -5.577 1.00 94.69 94 LEU A C 1
ATOM 749 O O . LEU A 1 94 ? -1.936 -1.519 -4.910 1.00 94.69 94 LEU A O 1
ATOM 753 N N . LEU A 1 95 ? -1.549 -3.096 -6.473 1.00 95.19 95 LEU A N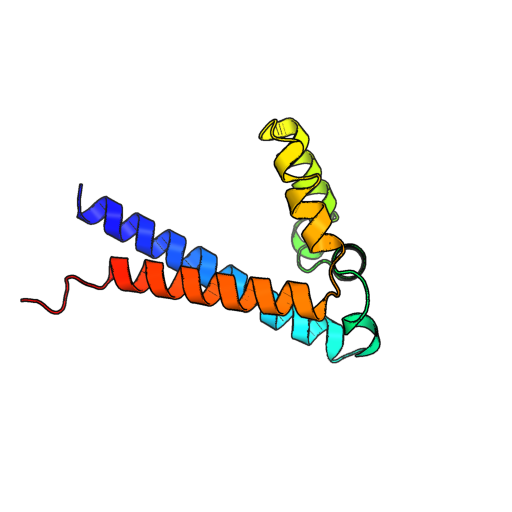 1
ATOM 754 C CA . LEU A 1 95 ? -2.953 -3.284 -6.819 1.00 95.19 95 LEU A CA 1
ATOM 755 C C . LEU A 1 95 ? -3.745 -3.840 -5.630 1.00 95.19 95 LEU A C 1
ATOM 757 O O . LEU A 1 95 ? -4.822 -3.335 -5.306 1.00 95.19 95 LEU A O 1
ATOM 761 N N . VAL A 1 96 ? -3.197 -4.834 -4.918 1.00 95.69 96 VAL A N 1
ATOM 762 C CA . VAL A 1 96 ? -3.833 -5.399 -3.716 1.00 95.69 96 VAL A CA 1
ATOM 763 C C . VAL A 1 96 ? -3.954 -4.349 -2.613 1.00 95.69 96 VAL A C 1
ATOM 765 O O . VAL A 1 96 ? -5.037 -4.188 -2.052 1.00 95.69 96 VAL A O 1
ATOM 768 N N . LEU A 1 97 ? -2.883 -3.609 -2.306 1.00 94.38 97 LEU A N 1
ATOM 769 C CA . LEU A 1 97 ? -2.913 -2.561 -1.279 1.00 94.38 97 LEU A CA 1
ATOM 770 C C . LEU A 1 97 ? -3.836 -1.400 -1.671 1.00 94.38 97 LEU A C 1
ATOM 772 O O . LEU A 1 97 ? -4.566 -0.885 -0.823 1.00 94.38 97 LEU A O 1
ATOM 776 N N . GLY A 1 98 ? -3.840 -1.024 -2.951 1.00 95.38 98 GLY A N 1
ATOM 777 C CA . GLY A 1 98 ? -4.702 0.006 -3.518 1.00 95.38 98 GLY A CA 1
ATOM 778 C C . GLY A 1 98 ? -6.177 -0.335 -3.353 1.00 95.38 98 GLY A C 1
ATOM 779 O O . GLY A 1 98 ? -6.931 0.415 -2.727 1.00 95.38 98 GLY A O 1
ATOM 780 N N . ILE A 1 99 ? -6.582 -1.511 -3.839 1.00 96.25 99 ILE A N 1
ATOM 781 C CA . ILE A 1 99 ? -7.963 -1.996 -3.730 1.00 96.25 99 ILE A CA 1
ATOM 782 C C . ILE A 1 99 ? -8.359 -2.191 -2.265 1.00 96.25 99 ILE A C 1
ATOM 784 O O . ILE A 1 99 ? -9.431 -1.742 -1.862 1.00 96.25 99 ILE A O 1
ATOM 788 N N . ALA A 1 100 ? -7.506 -2.812 -1.444 1.00 95.50 100 ALA A N 1
ATOM 789 C CA . ALA A 1 100 ? -7.797 -3.012 -0.026 1.00 95.50 100 ALA A CA 1
ATOM 790 C C . ALA A 1 100 ? -8.019 -1.676 0.700 1.00 95.50 100 ALA A C 1
ATOM 792 O O . ALA A 1 100 ? -8.988 -1.540 1.448 1.00 95.50 100 ALA A O 1
ATOM 793 N N . GLY A 1 101 ? -7.176 -0.673 0.433 1.00 95.06 101 GLY A N 1
ATOM 794 C CA . GLY A 1 101 ? -7.321 0.676 0.980 1.00 95.06 101 GLY A CA 1
ATOM 795 C C . GLY A 1 101 ? -8.642 1.332 0.579 1.00 95.06 101 GLY A C 1
ATOM 796 O O . GLY A 1 101 ? -9.352 1.851 1.440 1.00 95.06 101 GLY A O 1
ATOM 797 N N . LEU A 1 102 ? -9.023 1.237 -0.698 1.00 95.94 102 LEU A N 1
ATOM 798 C CA . LEU A 1 102 ? -10.290 1.781 -1.197 1.00 95.94 102 LEU A CA 1
ATOM 799 C C . LEU A 1 102 ? -11.520 1.077 -0.608 1.00 95.94 102 LEU A C 1
ATOM 801 O O . LEU A 1 102 ? -12.511 1.725 -0.269 1.00 95.94 102 LEU A O 1
ATOM 805 N N . LEU A 1 103 ? -11.469 -0.248 -0.459 1.00 95.50 103 LEU A N 1
ATOM 806 C CA . LEU A 1 103 ? -12.565 -1.019 0.128 1.00 95.50 103 LEU A CA 1
ATOM 807 C C . LEU A 1 103 ? -12.737 -0.689 1.611 1.00 95.50 103 LEU A C 1
ATOM 809 O O . LEU A 1 103 ? -13.842 -0.363 2.046 1.00 95.50 103 LEU A O 1
ATOM 813 N N . ILE A 1 104 ? -11.647 -0.718 2.382 1.00 94.38 104 ILE A N 1
ATOM 814 C CA . ILE A 1 104 ? -11.667 -0.381 3.810 1.00 94.38 104 ILE A CA 1
ATOM 815 C C . ILE A 1 104 ? -12.123 1.069 3.996 1.00 94.38 104 ILE A C 1
ATOM 817 O O . ILE A 1 104 ? -13.014 1.342 4.805 1.00 94.38 104 ILE A O 1
ATOM 821 N N . GLY A 1 105 ? -11.562 1.997 3.218 1.00 93.12 105 GLY A N 1
ATOM 822 C CA . GLY A 1 105 ? -11.918 3.409 3.267 1.00 93.12 105 GLY A CA 1
ATOM 823 C C . GLY A 1 105 ? -13.389 3.657 2.929 1.00 93.12 105 GLY A C 1
ATOM 824 O O . GLY A 1 105 ? -14.088 4.356 3.668 1.00 93.12 105 GLY A O 1
ATOM 825 N N . GLY A 1 106 ? -13.892 3.012 1.874 1.00 91.88 106 GLY A N 1
ATOM 826 C CA . GLY A 1 106 ? -15.296 3.052 1.471 1.00 91.88 106 GLY A CA 1
ATOM 827 C C . GLY A 1 106 ? -16.248 2.517 2.544 1.00 91.88 106 GLY A C 1
ATOM 828 O O . GLY A 1 106 ? -17.243 3.175 2.863 1.00 91.88 106 GLY A O 1
ATOM 829 N N . VAL A 1 107 ? -15.924 1.375 3.158 1.00 92.12 107 VAL A N 1
ATOM 830 C CA . VAL A 1 107 ? -16.720 0.791 4.252 1.00 92.12 107 VAL A CA 1
ATOM 831 C C . VAL A 1 107 ? -16.759 1.729 5.459 1.00 92.12 107 VAL A C 1
ATOM 833 O O . VAL A 1 107 ? -17.840 2.031 5.967 1.00 92.12 107 VAL A O 1
ATOM 836 N N . LEU A 1 108 ? -15.610 2.253 5.892 1.00 91.75 108 LEU A N 1
ATOM 837 C CA . LEU A 1 108 ? -15.517 3.155 7.045 1.00 91.75 108 LEU A CA 1
ATOM 838 C C . LEU A 1 108 ? -16.291 4.464 6.831 1.00 91.75 108 LEU A C 1
ATOM 840 O O . LEU A 1 108 ? -17.016 4.915 7.723 1.00 91.75 108 LEU A O 1
ATOM 844 N N . MET A 1 109 ? -16.221 5.045 5.630 1.00 90.00 109 MET A N 1
ATOM 845 C CA . MET A 1 109 ? -17.045 6.205 5.277 1.00 90.00 109 MET A CA 1
ATOM 846 C C . MET A 1 109 ? -18.537 5.871 5.228 1.00 90.00 109 MET A C 1
ATOM 848 O O . MET A 1 109 ? -19.364 6.684 5.648 1.00 90.00 109 MET A O 1
ATOM 852 N N . GLY A 1 110 ? -18.896 4.688 4.724 1.00 87.12 110 GLY A N 1
ATOM 853 C CA . GLY A 1 110 ? -20.271 4.195 4.725 1.00 87.12 110 GLY A CA 1
ATOM 854 C C . GLY A 1 110 ? -20.840 4.125 6.142 1.00 87.12 110 GLY A C 1
ATOM 855 O O . GLY A 1 110 ? -21.918 4.660 6.403 1.00 87.12 110 GLY A O 1
ATOM 856 N N . LEU A 1 111 ? -20.070 3.574 7.084 1.00 86.06 111 LEU A N 1
ATOM 857 C CA . LEU A 1 111 ? -20.427 3.520 8.506 1.00 86.06 111 LEU A CA 1
ATOM 858 C C . LEU A 1 111 ? -20.564 4.918 9.130 1.00 86.06 111 LEU A C 1
ATOM 860 O O . LEU A 1 111 ? -21.477 5.153 9.925 1.00 86.06 111 LEU A O 1
ATOM 864 N N . ALA A 1 112 ? -19.716 5.872 8.735 1.00 86.31 112 ALA A N 1
ATOM 865 C CA . ALA A 1 112 ? -19.818 7.258 9.189 1.00 86.31 112 ALA A CA 1
ATOM 866 C C . ALA A 1 112 ? -21.110 7.951 8.699 1.00 86.31 112 ALA A C 1
ATOM 868 O O . ALA A 1 112 ? -21.713 8.734 9.440 1.00 86.31 112 ALA A O 1
ATOM 869 N N . ARG A 1 113 ? -21.568 7.636 7.475 1.00 81.62 113 ARG A N 1
ATOM 870 C CA . ARG A 1 113 ? -22.750 8.240 6.821 1.00 81.62 113 ARG A CA 1
ATOM 871 C C . ARG A 1 113 ? -24.075 7.518 7.114 1.00 81.62 113 ARG A C 1
ATOM 873 O O . ARG A 1 113 ? -25.134 8.143 7.058 1.00 81.62 113 ARG A O 1
ATOM 880 N N . GLY A 1 114 ? -24.037 6.231 7.465 1.00 64.75 114 GLY A N 1
ATOM 881 C CA . GLY A 1 114 ? -25.173 5.293 7.535 1.00 64.75 114 GLY A CA 1
ATOM 882 C C . GLY A 1 114 ? -26.272 5.548 8.580 1.00 64.75 114 GLY A C 1
ATOM 883 O O . GLY A 1 114 ? -27.036 4.644 8.888 1.00 64.75 114 GLY A O 1
ATOM 884 N N . ARG A 1 115 ? -26.401 6.761 9.130 1.00 52.00 115 ARG A N 1
ATOM 885 C CA . ARG A 1 115 ? -27.529 7.146 10.007 1.00 52.00 115 ARG A CA 1
ATOM 886 C C . ARG A 1 115 ? -28.278 8.406 9.563 1.00 52.00 115 ARG A C 1
ATOM 888 O O . ARG A 1 115 ? -29.172 8.831 10.276 1.00 52.00 115 ARG A O 1
ATOM 895 N N . ALA A 1 116 ? -27.933 8.997 8.417 1.00 51.41 116 ALA A N 1
ATOM 896 C CA . ALA A 1 116 ? -28.635 10.174 7.891 1.00 51.41 116 ALA A CA 1
ATOM 897 C C . ALA A 1 116 ? -29.850 9.836 6.998 1.00 51.41 116 ALA A C 1
ATOM 899 O O . ALA A 1 116 ? -30.567 10.740 6.602 1.00 51.41 116 ALA A O 1
ATOM 900 N N . ARG A 1 117 ? -30.082 8.555 6.665 1.00 50.72 117 ARG A N 1
ATOM 901 C CA . ARG A 1 117 ? -31.172 8.103 5.771 1.00 50.72 117 ARG A CA 1
ATOM 902 C C . ARG A 1 117 ? -32.350 7.418 6.487 1.00 50.72 117 ARG A C 1
ATOM 904 O O . ARG A 1 117 ? -33.176 6.811 5.822 1.00 50.72 117 ARG A O 1
ATOM 911 N N . ALA A 1 118 ? -32.400 7.462 7.818 1.00 48.91 118 ALA A N 1
ATOM 912 C CA . ALA A 1 118 ? -33.447 6.813 8.619 1.00 48.91 118 ALA A CA 1
ATOM 913 C C . ALA A 1 118 ? -34.271 7.816 9.454 1.00 48.91 118 ALA A C 1
ATOM 915 O O . ALA A 1 118 ? -34.772 7.451 10.515 1.00 48.91 118 ALA A O 1
ATOM 916 N N . ALA A 1 119 ? -34.352 9.070 9.003 1.00 39.66 119 ALA A N 1
ATOM 917 C CA . ALA A 1 119 ? -35.200 10.118 9.567 1.00 39.66 119 ALA A CA 1
ATOM 918 C C . ALA A 1 119 ? -36.086 10.686 8.459 1.00 39.66 119 ALA A C 1
ATOM 920 O O . ALA A 1 119 ? -35.541 10.864 7.344 1.00 39.66 119 ALA A O 1
#

Secondary structure (DSSP, 8-state):
-HHHHHHHHHHHHHHHHHHHHHHHHHHHHHHTT-GGGGGSBHHHHHHHT-TTHHHHSS-HHHHHHHIIIIIS--HHIIIIIIHHHHTSBHHHHHHHHHHHHHHHHHHHHHHHHTTSS--

Foldseek 3Di:
DLLVLLVVLLVLLVVLLVQLVVLVVLVCVQCVVPVVLQQAQQLVSCQVSPPCCVVPVDRVLVVVQCCCCPVVVPNVCVVPNVVVLSRGRSNVSSNVSNVVSNVSSVVSNCSSVVPPPPD

Mean predicted aligned error: 5.67 Å

pLDDT: mean 89.23, std 9.97, range [39.66, 96.44]

Radius of gyration: 16.91 Å; Cα contacts (8 Å, |Δi|>4): 132; chains: 1; bounding box: 51×26×40 Å

Solvent-accessible surface area (backbone atoms only — not comparable to full-atom values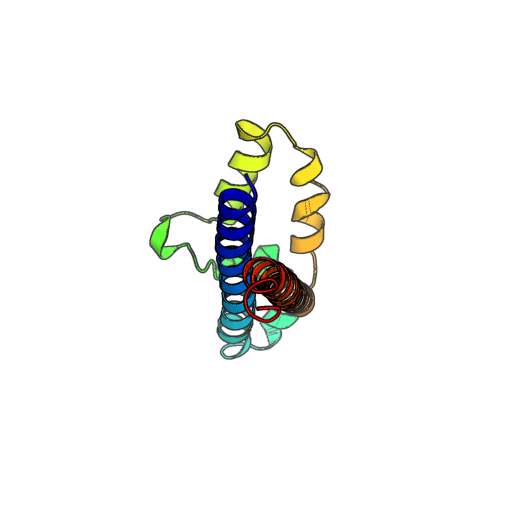): 6158 Å² total; per-residue (Å²): 112,72,66,60,55,28,51,50,30,33,53,53,9,52,52,30,30,52,52,6,52,48,31,47,51,49,47,49,68,54,27,74,84,38,63,73,53,35,72,35,37,23,49,59,53,44,65,78,61,41,89,47,30,88,81,62,79,43,62,57,70,60,53,50,47,51,42,32,46,68,70,70,63,38,49,58,54,42,56,60,51,49,52,53,52,29,64,28,37,26,50,60,40,28,50,50,51,12,53,51,20,37,52,54,9,50,51,29,35,46,66,38,54,73,73,74,85,81,118

Sequence (119 aa):
MVIIGKLLAGISGVFFNLIGVMMLVFEIMVWVPDPARANQVLGRVWFEHDPFFFLLNSHSIQLAQVVAERKLKIPALWNPGVTTILNWPSWVALLVLGIAGLLIGGVLMGLARGRARAA